Protein AF-A0A1S8CAG4-F1 (afdb_monomer)

Solvent-accessible surface area (backbone atoms only — not comparable to full-atom values): 6469 Å² total; per-residue (Å²): 132,90,80,90,80,87,81,86,76,80,88,77,82,82,73,92,64,83,78,76,73,77,72,77,77,76,76,75,73,89,64,93,66,98,79,68,38,82,43,74,42,68,66,37,49,67,44,60,75,36,22,71,82,74,28,54,36,51,94,82,60,33,84,82,40,30,64,41,60,52,54,54,46,53,52,62,74,39,23,76,84,54,40,40,90,56,69,51,66,74,47,55,86,76,85,133

pLDDT: mean 75.45, std 19.27, range [31.28, 98.06]

Mean predicted aligned error: 15.35 Å

Sequence (96 aa):
MAGAGVVTTVAALATAGGLATATPAQAADTEPASRFTLAVLPDTQFYSRYAESEFERPDRYGDGNNPYAAQTRWLAEHADELRIPFVAHLGESWTR

Secondary structure (DSSP, 8-state):
----------------------PPPPPP-SS-------EEE---HHHHHTIIIII--HHHH-TT--HHHHHHHHHHHTTTTTT-S-EEE-S-----

Foldseek 3Di:
DDDDDDDDDDDDDDDPDDPPPPDPDPDPPPDDDDDADAAEAEACCCLVVCVPPPQCDCVVHRHPRRPVCVVVVVCVVCCVVRVHPDYHYHYDPDDD

Nearest PDB structures (foldseek):
  7n1l-assembly6_I  TM=6.158E-01  e=7.782E+00  Brucella abortus 2308
  7l9p-assembly1_A  TM=3.801E-01  e=5.906E+00  Homo sapiens

Radius of gyration: 27.46 Å; Cα contacts (8 Å, |Δi|>4): 76; chains: 1; bounding box: 68×30×73 Å

Structure (mmCIF, N/CA/C/O backbone):
data_AF-A0A1S8CAG4-F1
#
_entry.id   AF-A0A1S8CAG4-F1
#
loop_
_atom_site.group_PDB
_atom_site.id
_atom_site.type_symbol
_atom_site.label_atom_id
_atom_site.label_alt_id
_atom_site.label_comp_id
_atom_site.label_asym_id
_atom_site.label_entity_id
_atom_site.label_seq_id
_atom_site.pdbx_PDB_ins_code
_atom_site.Cartn_x
_atom_site.Cartn_y
_atom_site.Cartn_z
_atom_site.occupancy
_atom_site.B_iso_or_equiv
_atom_site.auth_seq_id
_atom_site.auth_comp_id
_atom_site.auth_asym_id
_atom_site.auth_atom_id
_atom_site.pdbx_PDB_model_num
ATOM 1 N N . MET A 1 1 ? 55.337 -19.314 55.448 1.00 35.28 1 MET A N 1
ATOM 2 C CA . MET A 1 1 ? 55.099 -20.147 54.252 1.00 35.28 1 MET A CA 1
ATOM 3 C C . MET A 1 1 ? 53.918 -19.563 53.502 1.00 35.28 1 MET A C 1
ATOM 5 O O . MET A 1 1 ? 52.931 -19.320 54.173 1.00 35.28 1 MET A O 1
ATOM 9 N N . ALA A 1 2 ? 54.099 -19.335 52.192 1.00 37.91 2 ALA A N 1
ATOM 10 C CA . ALA A 1 2 ? 53.124 -19.219 51.088 1.00 37.91 2 ALA A CA 1
ATOM 11 C C . ALA A 1 2 ? 51.798 -18.455 51.330 1.00 37.91 2 ALA A C 1
ATOM 13 O O . ALA A 1 2 ? 51.084 -18.709 52.281 1.00 37.91 2 ALA A O 1
ATOM 14 N N . GLY A 1 3 ? 51.334 -17.563 50.461 1.00 31.28 3 GLY A N 1
ATOM 15 C CA . GLY A 1 3 ? 51.718 -17.262 49.089 1.00 31.28 3 GLY A CA 1
ATOM 16 C C . GLY A 1 3 ? 50.635 -16.371 48.470 1.00 31.28 3 GLY A C 1
ATOM 17 O O . GLY A 1 3 ? 49.500 -16.339 48.934 1.00 31.28 3 GLY A O 1
ATOM 18 N N . ALA A 1 4 ? 51.047 -15.602 47.471 1.00 42.66 4 ALA A N 1
ATOM 19 C CA . ALA A 1 4 ? 50.316 -14.529 46.819 1.00 42.66 4 ALA A CA 1
ATOM 20 C C . ALA A 1 4 ? 49.007 -14.950 46.129 1.00 42.66 4 ALA A C 1
ATOM 22 O O . ALA A 1 4 ? 48.887 -16.045 45.589 1.00 42.66 4 ALA A O 1
ATOM 23 N N . GLY A 1 5 ? 48.092 -13.987 46.035 1.00 33.34 5 GLY A N 1
ATOM 24 C CA . GLY A 1 5 ? 46.984 -13.982 45.087 1.00 33.34 5 GLY A CA 1
ATOM 25 C C . GLY A 1 5 ? 46.588 -12.541 44.783 1.00 33.34 5 GLY A C 1
ATOM 26 O O . GLY A 1 5 ? 45.574 -12.060 45.275 1.00 33.34 5 GLY A O 1
ATOM 27 N N . VAL A 1 6 ? 47.428 -11.818 44.038 1.00 44.78 6 VAL A N 1
ATOM 28 C CA . VAL A 1 6 ? 47.058 -10.510 43.480 1.00 44.78 6 VAL A CA 1
ATOM 29 C C . VAL A 1 6 ? 46.065 -10.774 42.353 1.00 44.78 6 VAL A C 1
ATOM 31 O O . VAL A 1 6 ? 46.447 -11.288 41.305 1.00 44.78 6 VAL A O 1
ATOM 34 N N . VAL A 1 7 ? 44.794 -10.441 42.567 1.00 45.03 7 VAL A N 1
ATOM 35 C CA . VAL A 1 7 ? 43.803 -10.376 41.490 1.00 45.03 7 VAL A CA 1
ATOM 36 C C . VAL A 1 7 ? 43.708 -8.920 41.060 1.00 45.03 7 VAL A C 1
ATOM 38 O O . VAL A 1 7 ? 43.070 -8.092 41.705 1.00 45.03 7 VAL A O 1
ATOM 41 N N . THR A 1 8 ? 44.414 -8.598 39.983 1.00 50.47 8 THR A N 1
ATOM 42 C CA . THR A 1 8 ? 44.234 -7.354 39.241 1.00 50.47 8 THR A CA 1
ATOM 43 C C . THR A 1 8 ? 43.075 -7.569 38.275 1.00 50.47 8 THR A C 1
ATOM 45 O O . THR A 1 8 ? 43.225 -8.324 37.318 1.00 50.47 8 THR A O 1
ATOM 48 N N . THR A 1 9 ? 41.941 -6.899 38.487 1.00 52.66 9 THR A N 1
ATOM 49 C CA . THR A 1 9 ? 40.903 -6.811 37.451 1.00 52.66 9 THR A CA 1
ATOM 50 C C . THR A 1 9 ? 40.625 -5.352 37.125 1.00 52.66 9 THR A C 1
ATOM 52 O O . THR A 1 9 ? 40.154 -4.568 37.942 1.00 52.66 9 THR A O 1
ATOM 55 N N . VAL A 1 10 ? 41.025 -5.044 35.897 1.00 45.91 10 VAL A N 1
ATOM 56 C CA . VAL A 1 10 ? 40.929 -3.824 35.099 1.00 45.91 10 VAL A CA 1
ATOM 57 C C . VAL A 1 10 ? 39.631 -3.041 35.338 1.00 45.91 10 VAL A C 1
ATOM 59 O O . VAL A 1 10 ? 38.534 -3.567 35.161 1.00 45.91 10 VAL A O 1
ATOM 62 N N . ALA A 1 11 ? 39.768 -1.756 35.678 1.00 47.75 11 ALA A N 1
ATOM 63 C CA . ALA A 1 11 ? 38.671 -0.795 35.648 1.00 47.75 11 ALA A CA 1
ATOM 64 C C . ALA A 1 11 ? 38.225 -0.590 34.191 1.00 47.75 11 ALA A C 1
ATOM 66 O O . ALA A 1 11 ? 38.950 -0.002 33.387 1.00 47.75 11 ALA A O 1
ATOM 67 N N . ALA A 1 12 ? 37.048 -1.111 33.844 1.00 48.75 12 ALA A N 1
ATOM 68 C CA . ALA A 1 12 ? 36.442 -0.886 32.542 1.00 48.75 12 ALA A CA 1
ATOM 69 C C . ALA A 1 12 ? 35.832 0.523 32.481 1.00 48.75 12 ALA A C 1
ATOM 71 O O . ALA A 1 12 ? 35.069 0.945 33.350 1.00 48.75 12 ALA A O 1
ATOM 72 N N . LEU A 1 13 ? 36.227 1.236 31.433 1.00 42.31 13 LEU A N 1
ATOM 73 C CA . LEU A 1 13 ? 35.874 2.599 31.068 1.00 42.31 13 LEU A CA 1
ATOM 74 C C . LEU A 1 13 ? 34.345 2.754 30.937 1.00 42.31 13 LEU A C 1
ATOM 76 O O . LEU A 1 13 ? 33.724 2.104 30.098 1.00 42.31 13 LEU A O 1
ATOM 80 N N . ALA A 1 14 ? 33.734 3.620 31.748 1.00 47.81 14 ALA A N 1
ATOM 81 C CA . ALA A 1 14 ? 32.313 3.942 31.648 1.00 47.81 14 ALA A CA 1
ATOM 82 C C . ALA A 1 14 ? 32.052 4.791 30.393 1.00 47.81 14 ALA A C 1
ATOM 84 O O . ALA A 1 14 ? 32.252 6.005 30.387 1.00 47.81 14 ALA A O 1
ATOM 85 N N . THR A 1 15 ? 31.599 4.157 29.313 1.00 48.28 15 THR A N 1
ATOM 86 C CA . THR A 1 15 ? 30.967 4.856 28.194 1.00 48.28 15 THR A CA 1
ATOM 87 C C . THR A 1 15 ? 29.634 5.422 28.671 1.00 48.28 15 THR A C 1
ATOM 89 O O . THR A 1 15 ? 28.708 4.667 28.967 1.00 48.28 15 THR A O 1
ATOM 92 N N . ALA A 1 16 ? 29.536 6.748 28.741 1.00 51.34 16 ALA A N 1
ATOM 93 C CA . ALA A 1 16 ? 28.300 7.490 28.966 1.00 51.34 16 ALA A CA 1
ATOM 94 C C . ALA A 1 16 ? 27.352 7.350 27.756 1.00 51.34 16 ALA A C 1
ATOM 96 O O . ALA A 1 16 ? 27.127 8.289 27.003 1.00 51.34 16 ALA A O 1
ATOM 97 N N . GLY A 1 17 ? 26.828 6.147 27.540 1.00 47.91 17 GLY A N 1
ATOM 98 C CA . GLY A 1 17 ? 25.668 5.884 26.702 1.00 47.91 17 GLY A CA 1
ATOM 99 C C . GLY A 1 17 ? 24.545 5.490 27.641 1.00 47.91 17 GLY A C 1
ATOM 100 O O . GLY A 1 17 ? 24.539 4.371 28.146 1.00 47.91 17 GLY A O 1
ATOM 101 N N . GLY A 1 18 ? 23.651 6.431 27.950 1.00 45.75 18 GLY A N 1
ATOM 102 C CA . GLY A 1 18 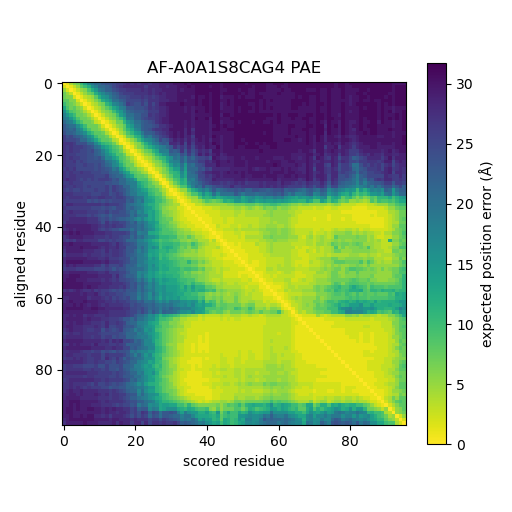? 22.493 6.159 28.791 1.00 45.75 18 GLY A CA 1
ATOM 103 C C . GLY A 1 18 ? 21.710 4.988 28.208 1.00 45.75 18 GLY A C 1
ATOM 104 O O . GLY A 1 18 ? 21.132 5.102 27.130 1.00 45.75 18 GLY A O 1
ATOM 105 N N . LEU A 1 19 ? 21.714 3.858 28.913 1.00 48.59 19 LEU A N 1
ATOM 106 C CA . LEU A 1 19 ? 20.774 2.778 28.671 1.00 48.59 19 LEU A CA 1
ATOM 107 C C . LEU A 1 19 ? 19.393 3.358 28.977 1.00 48.59 19 LEU A C 1
ATOM 109 O O . LEU A 1 19 ? 18.988 3.433 30.135 1.00 48.59 19 LEU A O 1
ATOM 113 N N . ALA A 1 20 ? 18.693 3.828 27.945 1.00 57.09 20 ALA A N 1
ATOM 114 C CA . ALA A 1 20 ? 17.265 4.050 28.032 1.00 57.09 20 ALA A CA 1
ATOM 115 C C . ALA A 1 20 ? 16.656 2.680 28.327 1.00 57.09 20 ALA A C 1
ATOM 117 O O . ALA A 1 20 ? 16.524 1.834 27.443 1.00 57.09 20 ALA A O 1
ATOM 118 N N . THR A 1 21 ? 16.371 2.418 29.599 1.00 57.03 21 THR A N 1
ATOM 119 C CA . THR A 1 21 ? 15.573 1.269 29.997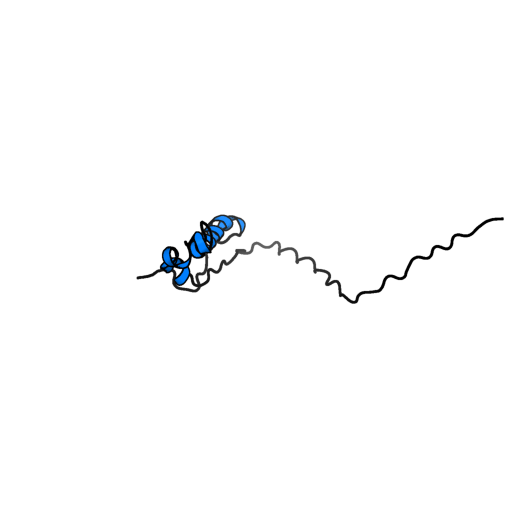 1.00 57.03 21 THR A CA 1
ATOM 120 C C . THR A 1 21 ? 14.234 1.440 29.304 1.00 57.03 21 THR A C 1
ATOM 122 O O . THR A 1 21 ? 13.475 2.344 29.661 1.00 57.03 21 THR A O 1
ATOM 125 N N . ALA A 1 22 ? 13.980 0.633 28.274 1.00 60.88 22 ALA A N 1
ATOM 126 C CA . ALA A 1 22 ? 12.675 0.556 27.647 1.00 60.88 22 ALA A CA 1
ATOM 127 C C . ALA A 1 22 ? 11.655 0.333 28.765 1.00 60.88 22 ALA A C 1
ATOM 129 O O . ALA A 1 22 ? 11.706 -0.675 29.474 1.00 60.88 22 ALA A O 1
ATOM 130 N N . THR A 1 23 ? 10.793 1.322 28.993 1.00 65.06 23 THR A N 1
ATOM 131 C CA . THR A 1 23 ? 9.684 1.173 29.928 1.00 65.06 23 THR A CA 1
ATOM 132 C C . THR A 1 23 ? 8.854 0.002 29.410 1.00 65.06 23 THR A C 1
ATOM 134 O O . THR A 1 23 ? 8.558 -0.014 28.210 1.00 65.06 23 THR A O 1
ATOM 137 N N . PRO A 1 24 ? 8.530 -1.007 30.241 1.00 59.84 24 PRO A N 1
ATOM 138 C CA . PRO A 1 24 ? 7.665 -2.085 29.793 1.00 59.84 24 PRO A CA 1
ATOM 139 C C . PRO A 1 24 ? 6.395 -1.452 29.229 1.00 59.84 24 PRO A C 1
ATOM 141 O O . PRO A 1 24 ? 5.809 -0.573 29.864 1.00 59.84 24 PRO A O 1
ATOM 144 N N . ALA A 1 25 ? 6.027 -1.842 28.007 1.00 66.38 25 ALA A N 1
ATOM 145 C CA . ALA A 1 25 ? 4.793 -1.386 27.393 1.00 66.38 25 ALA A CA 1
ATOM 146 C C . ALA A 1 25 ? 3.655 -1.656 28.382 1.00 66.38 25 ALA A C 1
ATOM 148 O O . ALA A 1 25 ? 3.500 -2.788 28.850 1.00 66.38 25 ALA A O 1
ATOM 149 N N . GLN A 1 26 ? 2.923 -0.602 28.746 1.00 59.78 26 GLN A N 1
ATOM 150 C CA . GLN A 1 26 ? 1.796 -0.696 29.663 1.00 59.78 26 GLN A CA 1
ATOM 151 C C . GLN A 1 26 ? 0.875 -1.809 29.154 1.00 59.78 26 GLN A C 1
ATOM 153 O O . GLN A 1 26 ? 0.479 -1.794 27.984 1.00 59.78 26 GLN A O 1
ATOM 158 N N . ALA A 1 27 ? 0.597 -2.803 30.002 1.00 64.94 27 ALA A N 1
ATOM 159 C CA . ALA A 1 27 ? -0.321 -3.879 29.658 1.00 64.94 27 ALA A CA 1
ATOM 160 C C . ALA A 1 27 ? -1.629 -3.251 29.168 1.00 64.94 27 ALA A C 1
ATOM 162 O O . ALA A 1 27 ? -2.175 -2.374 29.836 1.00 64.94 27 ALA A O 1
ATOM 163 N N . ALA A 1 28 ? -2.073 -3.652 27.975 1.00 66.19 28 ALA A N 1
ATOM 164 C CA . ALA A 1 28 ? -3.272 -3.103 27.364 1.00 66.19 28 ALA A CA 1
ATOM 165 C C . ALA A 1 28 ? -4.446 -3.207 28.347 1.00 66.19 28 ALA A C 1
ATOM 167 O O . ALA A 1 28 ? -4.675 -4.278 28.913 1.00 66.19 28 ALA A O 1
ATOM 168 N N . ASP A 1 29 ? -5.166 -2.097 28.537 1.00 65.06 29 ASP A N 1
ATOM 169 C CA . ASP A 1 29 ? -6.365 -2.045 29.372 1.00 65.06 29 ASP A CA 1
ATOM 170 C C . ASP A 1 29 ? -7.274 -3.239 29.072 1.00 65.06 29 ASP A C 1
ATOM 172 O O . ASP A 1 29 ? -7.590 -3.532 27.913 1.00 65.06 29 ASP A O 1
ATOM 176 N N . THR A 1 30 ? -7.687 -3.937 30.127 1.00 68.06 30 THR A N 1
ATOM 177 C CA . THR A 1 30 ? -8.457 -5.188 30.044 1.00 68.06 30 THR A CA 1
ATOM 178 C C . THR A 1 30 ? -9.904 -4.962 29.598 1.00 68.06 30 THR A C 1
ATOM 180 O O . THR A 1 30 ? -10.630 -5.920 29.341 1.00 68.06 30 THR A O 1
ATOM 183 N N . GLU A 1 31 ? -10.313 -3.699 29.470 1.00 78.44 31 GLU A N 1
ATOM 184 C CA . GLU A 1 31 ? -11.628 -3.313 28.984 1.00 78.44 31 GLU A CA 1
ATOM 185 C C . GLU A 1 31 ? -11.789 -3.597 27.477 1.00 78.44 31 GLU A C 1
ATOM 187 O O . GLU A 1 31 ? -10.850 -3.404 26.679 1.00 78.44 31 GLU A O 1
ATOM 192 N N . PRO A 1 32 ? -12.987 -4.036 27.045 1.00 75.44 32 PRO A N 1
ATOM 193 C CA . PRO A 1 32 ? -13.320 -4.135 25.634 1.00 75.44 32 PRO A CA 1
ATOM 194 C C . PRO A 1 32 ? -13.214 -2.754 24.978 1.00 75.44 32 PRO A C 1
ATOM 196 O O . PRO A 1 32 ? -13.958 -1.833 25.300 1.00 75.44 32 PRO A O 1
ATOM 199 N N . ALA A 1 33 ? -12.297 -2.616 24.025 1.00 78.81 33 ALA A N 1
ATOM 200 C CA . ALA A 1 33 ? -12.158 -1.418 23.209 1.00 78.81 33 ALA A CA 1
ATOM 201 C C . ALA A 1 33 ? -12.048 -1.815 21.737 1.00 78.81 33 ALA A C 1
ATOM 203 O O . ALA A 1 33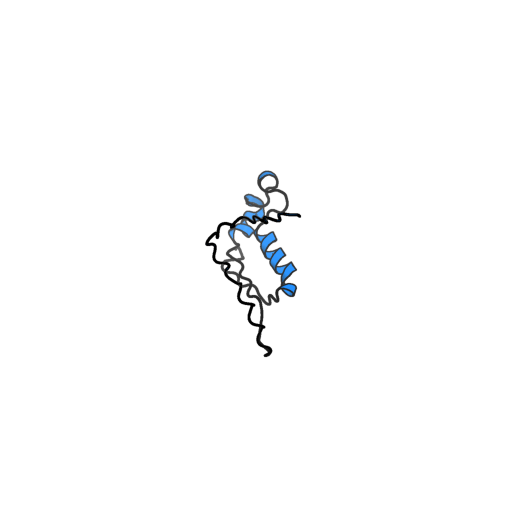 ? -11.440 -2.840 21.408 1.00 78.81 33 ALA A O 1
ATOM 204 N N . SER A 1 34 ? -12.601 -0.986 20.851 1.00 82.75 34 SER A N 1
ATOM 205 C CA . SER A 1 34 ? -12.405 -1.123 19.409 1.00 82.75 34 SER A CA 1
ATOM 206 C C . SER A 1 34 ? -10.947 -0.829 19.075 1.00 82.75 34 SER A C 1
ATOM 208 O O . SER A 1 34 ? -10.516 0.322 19.081 1.00 82.75 34 SER A O 1
ATOM 210 N N . ARG A 1 35 ? -10.178 -1.885 18.811 1.00 87.44 35 ARG A N 1
ATOM 211 C CA . ARG A 1 35 ? -8.760 -1.811 18.452 1.00 87.44 35 ARG A CA 1
ATOM 212 C C . ARG A 1 35 ? -8.594 -2.374 17.052 1.00 87.44 35 ARG A C 1
ATOM 214 O O . ARG A 1 35 ? -8.903 -3.539 16.812 1.00 87.44 35 ARG A O 1
ATOM 221 N N . PHE A 1 36 ? -8.115 -1.541 16.145 1.00 93.56 36 PHE A N 1
ATOM 222 C CA . PHE A 1 36 ? -7.844 -1.914 14.767 1.00 93.56 36 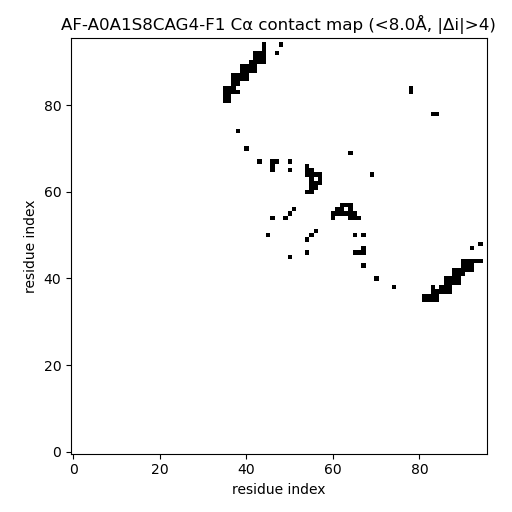PHE A CA 1
ATOM 223 C C . PHE A 1 36 ? -6.643 -1.126 14.250 1.00 93.56 36 PHE A C 1
ATOM 225 O O . PHE A 1 36 ? -6.274 -0.098 14.823 1.00 93.56 36 PHE A O 1
ATOM 232 N N . THR A 1 37 ? -6.053 -1.606 13.163 1.00 96.06 37 THR A N 1
ATOM 233 C CA . THR A 1 37 ? -4.979 -0.905 12.462 1.00 96.06 37 THR A CA 1
ATOM 234 C C . THR A 1 37 ? -5.579 -0.070 11.340 1.00 96.06 37 THR A C 1
ATOM 236 O O . THR A 1 37 ? -6.255 -0.603 10.461 1.00 96.06 37 THR A O 1
ATOM 239 N N . LEU A 1 38 ? -5.327 1.241 11.346 1.00 95.50 38 LEU A N 1
ATOM 240 C CA . LEU A 1 38 ? -5.630 2.098 10.204 1.00 95.50 38 LEU A CA 1
ATOM 241 C C . LEU A 1 38 ? -4.466 2.037 9.214 1.00 95.50 38 LEU A C 1
ATOM 243 O O . LEU A 1 38 ? -3.441 2.688 9.411 1.00 95.50 38 LEU A O 1
ATOM 247 N N . ALA A 1 39 ? -4.629 1.261 8.146 1.00 96.69 39 ALA A N 1
ATOM 248 C CA . ALA A 1 39 ? -3.680 1.274 7.045 1.00 96.69 39 ALA A CA 1
ATOM 249 C C . ALA A 1 39 ? -3.894 2.517 6.175 1.00 96.69 39 ALA A C 1
ATOM 251 O O . ALA A 1 39 ? -5.027 2.880 5.851 1.00 96.69 39 ALA A O 1
ATOM 252 N N . VAL A 1 40 ? -2.794 3.150 5.775 1.00 95.62 40 VAL A N 1
ATOM 253 C CA . VAL A 1 40 ? -2.799 4.339 4.922 1.00 95.62 40 VAL A CA 1
ATOM 254 C C . VAL A 1 40 ? -2.026 4.019 3.649 1.00 95.62 40 VAL A C 1
ATOM 256 O O . VAL A 1 40 ? -0.833 3.728 3.711 1.00 95.62 40 VAL A O 1
ATOM 259 N N . LEU A 1 41 ? -2.707 4.069 2.504 1.00 93.75 41 LEU A N 1
ATOM 260 C CA . LEU A 1 41 ? -2.095 3.901 1.189 1.00 93.75 41 LEU A CA 1
ATOM 261 C C . LEU A 1 41 ? -1.837 5.295 0.588 1.00 93.75 41 LEU A C 1
ATOM 263 O O . LEU A 1 41 ? -2.804 6.036 0.355 1.00 93.75 41 LEU A O 1
ATOM 267 N N . PRO A 1 42 ? -0.571 5.685 0.344 1.00 90.06 42 PRO A N 1
ATOM 268 C CA . PRO A 1 42 ? -0.249 6.965 -0.284 1.00 90.06 42 PRO A CA 1
ATOM 269 C C . PRO A 1 42 ? -0.802 7.019 -1.711 1.00 90.06 42 PRO A C 1
ATOM 271 O O . PRO A 1 42 ? -1.338 6.035 -2.206 1.00 90.06 42 PRO A O 1
ATOM 274 N N . ASP A 1 43 ? -0.687 8.165 -2.376 1.00 88.31 43 ASP A N 1
ATOM 275 C CA . ASP A 1 43 ? -1.067 8.304 -3.782 1.00 88.31 43 ASP A CA 1
ATOM 276 C C . ASP A 1 43 ? -0.437 7.202 -4.658 1.00 88.31 43 ASP A C 1
ATOM 278 O O . ASP A 1 43 ? 0.769 6.946 -4.584 1.00 88.31 43 ASP A O 1
ATOM 282 N N . THR A 1 44 ? -1.269 6.540 -5.468 1.00 87.06 44 THR A N 1
ATOM 283 C CA . THR A 1 44 ? -0.848 5.441 -6.340 1.00 87.06 44 THR A CA 1
ATOM 284 C C . THR A 1 44 ? -1.061 5.691 -7.827 1.00 87.06 44 THR A C 1
ATOM 286 O O . THR A 1 44 ? -0.689 4.836 -8.628 1.00 87.06 44 THR A O 1
ATOM 289 N N . GLN A 1 45 ? -1.563 6.863 -8.224 1.00 82.81 45 GLN A N 1
ATOM 290 C CA . GLN A 1 45 ? -1.938 7.165 -9.608 1.00 82.81 45 GLN A CA 1
ATOM 291 C C . GLN A 1 45 ? -0.802 6.954 -10.613 1.00 82.81 45 GLN A C 1
ATOM 293 O O . GLN A 1 45 ? -1.007 6.434 -11.706 1.00 82.81 45 GLN A O 1
ATOM 298 N N . PHE A 1 46 ? 0.421 7.343 -10.241 1.00 83.81 46 PHE A N 1
ATOM 299 C CA . PHE A 1 46 ? 1.585 7.239 -11.116 1.00 83.81 46 PHE A CA 1
ATOM 300 C C . PHE A 1 46 ? 2.039 5.784 -11.236 1.00 83.81 46 PHE A C 1
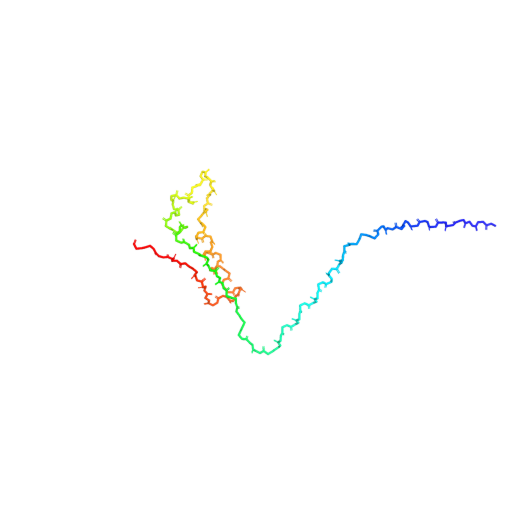ATOM 302 O O . PHE A 1 46 ? 2.353 5.315 -12.328 1.00 83.81 46 PHE A O 1
ATOM 309 N N . TYR A 1 47 ? 2.017 5.065 -10.114 1.00 83.12 47 TYR A N 1
ATOM 310 C CA . TYR A 1 47 ? 2.412 3.666 -10.030 1.00 83.12 47 TYR A CA 1
ATOM 311 C C . TYR A 1 47 ? 1.467 2.748 -10.799 1.00 83.12 47 TYR A C 1
ATOM 313 O O . TYR A 1 47 ? 1.934 1.834 -11.469 1.00 83.12 47 TYR A O 1
ATOM 321 N N . SER A 1 48 ? 0.157 2.990 -10.728 1.00 82.12 48 SER A N 1
ATOM 322 C CA . SER A 1 48 ? -0.839 2.180 -11.429 1.00 82.12 48 SER A CA 1
ATOM 323 C C . SER A 1 48 ? -0.915 2.527 -12.917 1.00 82.12 48 SER A C 1
ATOM 325 O O . SER A 1 48 ? -0.905 1.626 -13.751 1.00 82.12 48 SER A O 1
ATOM 327 N N . ARG A 1 49 ? -0.924 3.819 -13.274 1.00 85.06 49 ARG A N 1
ATOM 328 C CA . ARG A 1 49 ? -1.053 4.273 -14.669 1.00 85.06 49 ARG A CA 1
ATOM 329 C C . ARG A 1 49 ? 0.147 3.917 -15.535 1.00 85.06 49 ARG A C 1
ATOM 331 O O . ARG A 1 49 ? -0.018 3.607 -16.711 1.00 85.06 49 ARG A O 1
ATOM 338 N N . TYR A 1 50 ? 1.345 4.024 -14.973 1.00 86.25 50 TYR A N 1
ATOM 339 C CA . TYR A 1 50 ? 2.592 3.833 -15.704 1.00 86.25 50 TYR A CA 1
ATOM 340 C C . TYR A 1 50 ? 3.319 2.566 -15.259 1.00 86.25 50 TYR A C 1
ATOM 342 O O . TYR A 1 50 ? 4.530 2.473 -15.427 1.00 86.25 50 TYR A O 1
ATOM 350 N N . ALA A 1 51 ? 2.597 1.593 -14.692 1.00 86.12 51 ALA A N 1
ATOM 351 C CA . ALA A 1 51 ? 3.150 0.315 -14.253 1.00 86.12 51 ALA A CA 1
ATOM 352 C C . ALA A 1 51 ? 3.998 -0.338 -15.352 1.00 86.12 51 ALA A C 1
ATOM 354 O O . ALA A 1 51 ? 5.209 -0.474 -15.192 1.00 86.12 51 ALA A O 1
ATOM 355 N N . GLU A 1 52 ? 3.383 -0.644 -16.494 1.00 85.38 52 GLU A N 1
ATOM 356 C CA . GLU A 1 52 ? 4.043 -1.307 -17.624 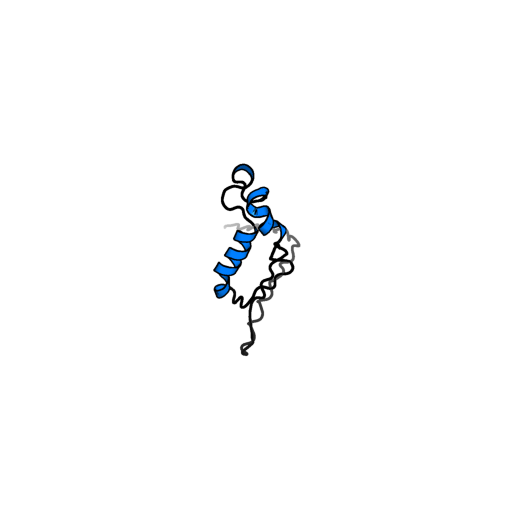1.00 85.38 52 GLU A CA 1
ATOM 357 C C . GLU A 1 52 ? 5.209 -0.485 -18.181 1.00 85.38 52 GLU A C 1
ATOM 359 O O . GLU A 1 52 ? 6.293 -1.002 -18.450 1.00 85.38 52 GLU A O 1
ATOM 364 N N 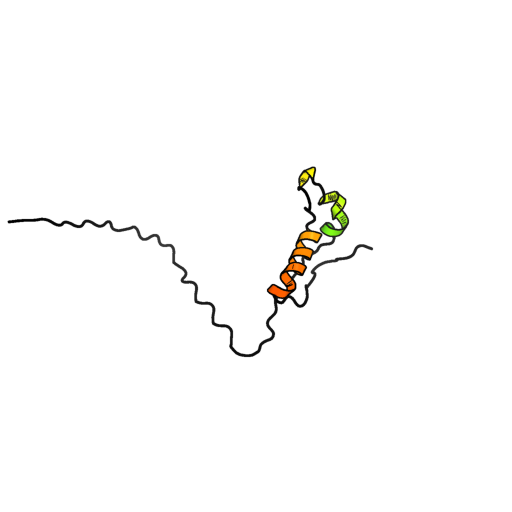. SER A 1 53 ? 4.999 0.824 -18.350 1.00 85.69 53 SER A N 1
ATOM 365 C CA . SER A 1 53 ? 5.990 1.679 -18.986 1.00 85.69 53 SER A CA 1
ATOM 366 C C . SER A 1 53 ? 7.129 2.053 -18.055 1.00 85.69 53 SER A C 1
ATOM 368 O O . SER A 1 53 ? 8.227 2.224 -18.538 1.00 85.69 53 SER A O 1
ATOM 370 N N . GLU A 1 54 ? 6.942 2.199 -16.750 1.00 84.50 54 GLU A N 1
ATOM 371 C CA . GLU A 1 54 ? 7.970 2.767 -15.866 1.00 84.50 54 GLU A CA 1
ATOM 372 C C . GLU A 1 54 ? 8.469 1.797 -14.797 1.00 84.50 54 GLU A C 1
ATOM 374 O O . GLU A 1 54 ? 9.594 1.969 -14.337 1.00 84.50 54 GLU A O 1
ATOM 379 N N . PHE A 1 55 ? 7.702 0.765 -14.433 1.00 84.38 55 PHE A N 1
ATOM 380 C CA . PHE A 1 55 ? 7.985 -0.055 -13.249 1.00 84.38 55 PHE A CA 1
ATOM 381 C C . PHE A 1 55 ? 8.128 -1.552 -13.536 1.00 84.38 55 PHE A C 1
ATOM 383 O O . PHE A 1 55 ? 8.969 -2.213 -12.930 1.00 84.38 55 PHE A O 1
ATOM 390 N N . GLU A 1 56 ? 7.401 -2.084 -14.513 1.00 86.69 56 GLU A N 1
ATOM 391 C CA . GLU A 1 56 ? 7.490 -3.475 -14.968 1.00 86.69 56 GLU A CA 1
ATOM 392 C C . GLU A 1 56 ? 8.568 -3.617 -16.049 1.00 86.69 56 GLU A C 1
ATOM 394 O O . GLU A 1 56 ? 8.333 -4.107 -17.151 1.00 86.69 56 GLU A O 1
ATOM 399 N N . ARG A 1 57 ? 9.778 -3.148 -15.726 1.00 84.31 57 ARG A N 1
ATOM 400 C CA . ARG A 1 57 ? 10.960 -3.232 -16.589 1.00 84.31 57 ARG A CA 1
ATOM 401 C C . ARG A 1 57 ? 11.973 -4.216 -15.995 1.00 84.31 57 ARG A C 1
ATOM 403 O O . ARG A 1 57 ? 12.795 -3.793 -15.174 1.00 84.31 57 ARG A O 1
ATOM 410 N N . PRO A 1 58 ? 11.942 -5.511 -16.373 1.00 83.50 58 PRO A N 1
ATOM 411 C CA . PRO A 1 58 ? 12.821 -6.531 -15.798 1.00 83.50 58 PRO A CA 1
ATOM 412 C C . PRO A 1 58 ? 14.309 -6.221 -15.963 1.00 83.50 58 PRO A C 1
ATOM 414 O O . PRO A 1 58 ? 15.113 -6.535 -15.091 1.00 83.50 58 PRO A O 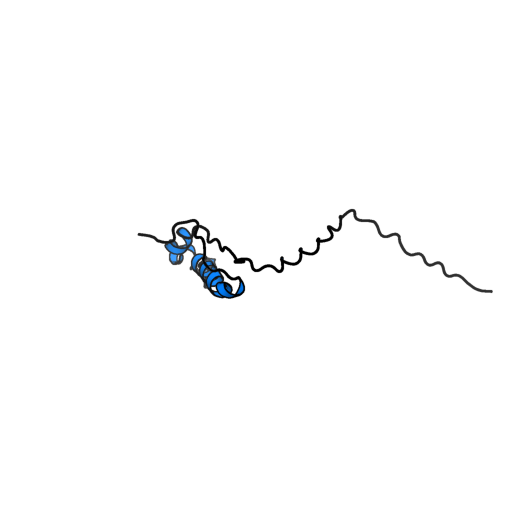1
ATOM 417 N N . ASP A 1 59 ? 14.674 -5.542 -17.051 1.00 87.19 59 ASP A N 1
ATOM 418 C CA . ASP A 1 59 ? 16.033 -5.090 -17.352 1.00 87.19 59 ASP A CA 1
ATOM 419 C C . ASP A 1 59 ? 16.558 -4.037 -16.366 1.00 87.19 59 ASP A C 1
ATOM 421 O O . ASP A 1 59 ? 17.767 -3.923 -16.161 1.00 87.19 59 ASP A O 1
ATOM 425 N N . ARG A 1 60 ? 15.657 -3.270 -15.746 1.00 83.19 60 ARG A N 1
ATOM 426 C CA . ARG A 1 60 ? 16.000 -2.156 -14.857 1.00 83.19 60 ARG A CA 1
ATOM 427 C C . ARG A 1 60 ? 15.742 -2.462 -13.390 1.00 83.19 60 ARG A C 1
ATOM 429 O O . ARG A 1 60 ? 16.482 -1.986 -12.533 1.00 83.19 60 ARG A O 1
ATOM 436 N N . TYR A 1 61 ? 14.692 -3.224 -13.114 1.00 80.56 61 TYR A N 1
ATOM 437 C CA . TYR A 1 61 ? 14.169 -3.412 -11.768 1.00 80.56 61 TYR A CA 1
ATOM 438 C C . TYR A 1 61 ? 13.919 -4.876 -11.381 1.00 80.56 61 TYR A C 1
ATOM 440 O O . TYR A 1 61 ? 13.524 -5.138 -10.247 1.00 80.56 61 TYR A O 1
ATOM 448 N N . GLY A 1 62 ? 14.175 -5.828 -12.283 1.00 77.94 62 GLY A N 1
ATOM 449 C CA . GLY A 1 62 ? 13.846 -7.236 -12.075 1.00 77.94 62 GLY A CA 1
ATOM 450 C C . GLY A 1 62 ? 12.352 -7.540 -12.222 1.00 77.94 62 GLY A C 1
ATOM 451 O O . GLY A 1 62 ? 11.528 -6.659 -12.479 1.00 77.94 62 GLY A O 1
ATOM 452 N N . ASP A 1 63 ? 12.008 -8.819 -12.093 1.00 76.69 63 ASP A N 1
ATOM 453 C CA . ASP A 1 63 ? 10.632 -9.287 -12.250 1.00 76.69 63 ASP A CA 1
ATOM 454 C C . ASP A 1 63 ? 9.741 -8.830 -11.084 1.00 76.69 63 ASP A C 1
ATOM 456 O O . ASP A 1 63 ? 10.131 -8.885 -9.918 1.00 76.69 63 ASP A O 1
ATOM 460 N N . GLY A 1 64 ? 8.508 -8.417 -11.395 1.00 68.25 64 GLY A N 1
ATOM 461 C CA . GLY A 1 64 ? 7.488 -8.118 -10.384 1.00 68.25 64 GLY A CA 1
ATOM 462 C C . GLY A 1 64 ? 7.640 -6.776 -9.660 1.00 68.25 64 GLY A C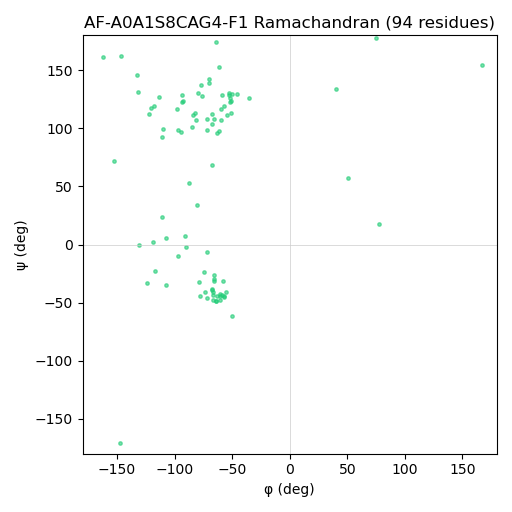 1
ATOM 463 O O . GLY A 1 64 ? 7.011 -6.579 -8.623 1.00 68.25 64 GLY A O 1
ATOM 464 N N . ASN A 1 65 ? 8.422 -5.831 -10.190 1.00 77.56 65 ASN A N 1
ATOM 465 C CA . ASN A 1 65 ? 8.690 -4.549 -9.531 1.00 77.56 65 ASN A CA 1
ATOM 466 C C . ASN A 1 65 ? 7.579 -3.488 -9.696 1.00 77.56 65 ASN A C 1
ATOM 468 O O . ASN A 1 65 ? 7.859 -2.294 -9.762 1.00 77.56 65 ASN A O 1
ATOM 472 N N . ASN A 1 66 ? 6.310 -3.895 -9.754 1.00 87.94 66 ASN A N 1
ATOM 473 C CA . ASN A 1 66 ? 5.184 -2.964 -9.765 1.00 87.94 66 ASN A CA 1
ATOM 474 C C . ASN A 1 66 ? 4.879 -2.511 -8.318 1.00 87.94 66 ASN A C 1
ATOM 476 O O . ASN A 1 66 ? 4.329 -3.296 -7.537 1.00 87.94 66 ASN A O 1
ATOM 480 N N . PRO A 1 67 ? 5.202 -1.259 -7.929 1.00 87.44 67 PRO A N 1
ATOM 481 C CA . PRO A 1 67 ? 5.036 -0.801 -6.551 1.00 87.44 67 PRO A CA 1
ATOM 482 C C . PRO A 1 67 ? 3.567 -0.735 -6.125 1.00 87.44 67 PRO A C 1
ATOM 484 O O . PRO A 1 67 ? 3.267 -0.990 -4.960 1.00 87.44 67 PRO A O 1
ATOM 487 N N . TYR A 1 68 ? 2.644 -0.452 -7.051 1.00 89.62 68 TYR A N 1
ATOM 488 C CA . TYR A 1 68 ? 1.212 -0.485 -6.761 1.00 89.62 68 TYR A CA 1
ATOM 489 C C . TYR A 1 68 ? 0.757 -1.904 -6.409 1.00 89.62 68 TYR A C 1
ATOM 491 O O . TYR A 1 68 ? 0.117 -2.115 -5.375 1.00 89.62 68 TYR A O 1
ATOM 499 N N . ALA A 1 69 ? 1.137 -2.889 -7.228 1.00 89.81 69 ALA A N 1
ATOM 500 C CA . ALA A 1 69 ? 0.798 -4.287 -6.988 1.00 89.81 69 ALA A CA 1
ATOM 501 C C . ALA A 1 69 ? 1.423 -4.802 -5.684 1.00 89.81 69 ALA A C 1
ATOM 503 O O . ALA A 1 69 ? 0.736 -5.433 -4.888 1.00 89.81 69 ALA A O 1
ATOM 504 N N . ALA A 1 70 ? 2.694 -4.486 -5.423 1.00 90.50 70 ALA A N 1
ATOM 505 C CA . ALA A 1 70 ? 3.382 -4.907 -4.205 1.00 90.50 70 ALA A CA 1
ATOM 506 C C . ALA A 1 70 ? 2.706 -4.360 -2.935 1.00 90.50 70 ALA A C 1
ATOM 508 O O . ALA A 1 70 ? 2.436 -5.117 -2.003 1.00 90.50 70 ALA A O 1
ATOM 509 N N . GLN A 1 71 ? 2.387 -3.062 -2.904 1.00 91.94 71 GLN A N 1
ATOM 510 C CA . GLN A 1 71 ? 1.771 -2.420 -1.738 1.00 91.94 71 GLN A CA 1
ATOM 511 C C . GLN A 1 71 ? 0.353 -2.938 -1.477 1.00 91.94 71 GLN A C 1
ATOM 513 O O . GLN A 1 71 ? 0.016 -3.291 -0.347 1.00 91.94 71 GLN A O 1
ATOM 518 N N . THR A 1 72 ? -0.478 -3.010 -2.519 1.00 93.25 72 THR A N 1
ATOM 519 C CA . THR A 1 72 ? -1.870 -3.471 -2.389 1.00 93.25 72 THR A CA 1
ATOM 520 C C . THR A 1 72 ? -1.949 -4.953 -2.039 1.00 93.25 72 THR A C 1
ATOM 522 O O . THR A 1 72 ? -2.759 -5.338 -1.196 1.00 93.25 72 THR A O 1
ATOM 525 N N . ARG A 1 73 ? -1.064 -5.776 -2.611 1.00 94.56 73 ARG A N 1
ATOM 526 C CA . ARG A 1 73 ? -0.949 -7.196 -2.281 1.00 94.56 73 ARG A CA 1
ATOM 527 C C . ARG A 1 73 ? -0.527 -7.411 -0.835 1.00 94.56 73 ARG A C 1
ATOM 529 O O . ARG A 1 73 ? -1.184 -8.174 -0.139 1.00 94.56 73 ARG A O 1
ATOM 536 N N . TRP A 1 74 ? 0.513 -6.720 -0.369 1.00 95.19 74 TRP A N 1
ATOM 537 C CA . TRP A 1 74 ? 0.970 -6.853 1.014 1.00 95.19 74 TRP A CA 1
ATOM 538 C C . TRP A 1 74 ? -0.140 -6.491 2.008 1.00 95.19 74 TRP A C 1
ATOM 540 O O . TRP A 1 74 ? -0.375 -7.231 2.962 1.00 95.19 74 TRP A O 1
ATOM 550 N N . LEU A 1 75 ? -0.871 -5.398 1.749 1.00 96.56 75 LEU A N 1
ATOM 551 C CA . LEU A 1 75 ? -2.012 -4.993 2.573 1.00 96.56 75 LEU A CA 1
ATOM 552 C C . LEU A 1 75 ? -3.114 -6.056 2.595 1.00 96.56 75 LEU A C 1
ATOM 554 O O . LEU A 1 75 ? -3.658 -6.331 3.659 1.00 96.56 75 LEU A O 1
ATOM 558 N N . ALA A 1 76 ? -3.431 -6.658 1.446 1.00 96.31 76 ALA A N 1
ATOM 559 C CA . ALA A 1 76 ? -4.431 -7.718 1.361 1.00 96.31 76 ALA A CA 1
ATOM 560 C C . ALA A 1 76 ? -3.989 -8.991 2.101 1.00 96.31 76 ALA A C 1
ATOM 562 O O . ALA A 1 76 ? -4.779 -9.579 2.833 1.00 96.31 76 ALA A O 1
ATOM 563 N N . GLU A 1 77 ? -2.726 -9.393 1.949 1.00 98.06 77 GLU A N 1
ATOM 564 C CA . GLU A 1 77 ? -2.168 -10.598 2.577 1.00 98.06 77 GLU A CA 1
ATOM 565 C C . GLU A 1 77 ? -2.100 -10.494 4.110 1.00 98.06 77 GLU A C 1
ATOM 567 O O . GLU A 1 77 ? -2.248 -11.506 4.788 1.00 98.06 77 GLU A O 1
ATOM 572 N N . HIS A 1 78 ? -1.934 -9.288 4.665 1.00 97.88 78 HIS A N 1
ATOM 573 C CA . HIS A 1 78 ? -1.790 -9.067 6.113 1.00 97.88 78 HIS A CA 1
ATOM 574 C C . HIS A 1 78 ? -3.024 -8.424 6.763 1.00 97.88 78 HIS A C 1
ATOM 576 O O . HIS A 1 78 ? -2.986 -8.080 7.947 1.00 97.88 78 HIS A O 1
ATOM 582 N N . ALA A 1 79 ? -4.122 -8.244 6.020 1.00 97.56 79 ALA A N 1
ATOM 583 C CA . ALA A 1 79 ? -5.314 -7.556 6.514 1.00 97.56 79 ALA A CA 1
ATOM 584 C C . ALA A 1 79 ? -5.874 -8.205 7.792 1.00 97.56 79 ALA A C 1
ATOM 586 O O . ALA A 1 79 ? -6.160 -7.506 8.768 1.00 97.56 79 ALA A O 1
ATOM 587 N N . ASP A 1 80 ? -5.962 -9.537 7.808 1.00 96.75 80 ASP A N 1
ATOM 588 C CA . ASP A 1 80 ? -6.481 -10.300 8.945 1.00 96.75 80 ASP A CA 1
ATOM 589 C C . ASP A 1 80 ? -5.510 -10.293 10.132 1.00 96.75 80 ASP A C 1
ATOM 591 O O . ASP A 1 80 ? -5.915 -10.021 11.265 1.00 96.75 80 ASP A O 1
ATOM 595 N N . GLU A 1 81 ? -4.219 -10.533 9.874 1.00 97.19 81 GLU A N 1
ATOM 596 C CA . GLU A 1 81 ? -3.163 -10.535 10.896 1.00 97.19 81 GLU A CA 1
ATOM 597 C C . GLU A 1 81 ? -3.110 -9.197 11.646 1.00 97.19 81 GLU A C 1
ATOM 599 O O . GLU A 1 81 ? -3.044 -9.155 12.877 1.00 97.19 81 GLU A O 1
ATOM 604 N N . LEU A 1 82 ? -3.195 -8.093 10.902 1.00 96.38 82 LEU A N 1
ATOM 605 C CA . LEU A 1 82 ? -3.062 -6.742 11.437 1.00 96.38 82 LEU A CA 1
ATOM 606 C C . LEU A 1 82 ? -4.392 -6.130 11.885 1.00 96.38 82 LEU A C 1
ATOM 608 O O . LEU A 1 82 ? -4.394 -5.013 12.409 1.00 96.38 82 LEU A O 1
ATOM 612 N N . ARG A 1 83 ? -5.519 -6.832 11.715 1.00 95.81 83 ARG A N 1
ATOM 613 C CA . ARG A 1 83 ? -6.873 -6.301 11.947 1.00 95.81 83 ARG A CA 1
ATOM 614 C C . ARG A 1 83 ? -7.079 -4.970 11.218 1.00 95.81 83 ARG A C 1
ATOM 616 O O . ARG A 1 83 ? -7.360 -3.951 11.856 1.00 95.81 83 ARG A O 1
ATOM 623 N N . ILE A 1 84 ? -6.896 -4.975 9.899 1.00 97.19 84 ILE A N 1
ATOM 624 C CA . ILE A 1 84 ? -7.122 -3.824 9.015 1.00 97.19 84 ILE A CA 1
ATOM 625 C C . ILE A 1 84 ? -8.542 -3.928 8.435 1.00 97.19 84 ILE A C 1
ATOM 627 O O . ILE A 1 84 ? -8.748 -4.628 7.447 1.00 97.19 84 ILE A O 1
ATOM 631 N N . PRO A 1 85 ? -9.547 -3.245 9.013 1.00 95.00 85 PRO A N 1
ATOM 632 C CA . PRO A 1 85 ? -10.919 -3.300 8.509 1.00 95.00 85 PRO A CA 1
ATOM 633 C C . PRO A 1 85 ? -11.114 -2.491 7.221 1.00 95.00 85 PRO A C 1
ATOM 635 O O . PRO A 1 85 ? -12.063 -2.730 6.480 1.00 95.00 85 PRO A O 1
ATOM 638 N N . PHE A 1 86 ? -10.256 -1.500 6.975 1.00 95.00 86 PHE A N 1
ATOM 639 C CA . PHE A 1 86 ? -10.262 -0.671 5.775 1.00 95.00 86 PHE A CA 1
ATOM 640 C C . PHE A 1 86 ? -8.915 0.039 5.607 1.00 95.00 86 PHE A C 1
ATOM 642 O O . PHE A 1 86 ? -8.146 0.193 6.559 1.00 95.00 86 PHE A O 1
ATOM 649 N N . VAL A 1 87 ? -8.659 0.502 4.385 1.00 96.12 87 VAL A N 1
ATOM 650 C CA . VAL A 1 87 ? -7.462 1.261 4.013 1.00 96.12 87 VAL A CA 1
ATOM 651 C C . VAL A 1 87 ? -7.881 2.680 3.640 1.00 96.12 87 VAL A C 1
ATOM 653 O O . VAL A 1 87 ? -8.750 2.869 2.788 1.00 96.12 87 VAL A O 1
ATOM 656 N N . ALA A 1 88 ? -7.263 3.685 4.257 1.00 95.19 88 ALA A N 1
ATOM 657 C CA . ALA A 1 88 ? -7.410 5.073 3.840 1.00 95.19 88 ALA A CA 1
ATOM 658 C C . ALA A 1 88 ? -6.455 5.355 2.676 1.00 95.19 88 ALA A C 1
ATOM 660 O O . ALA A 1 88 ? -5.238 5.344 2.853 1.00 95.19 88 ALA A O 1
ATOM 661 N N . HIS A 1 89 ? -6.995 5.613 1.488 1.00 91.06 89 HIS A N 1
ATOM 662 C CA . HIS A 1 89 ? -6.190 6.016 0.343 1.00 91.06 89 HIS A CA 1
ATOM 663 C C . HIS A 1 89 ? -6.113 7.544 0.257 1.00 91.06 89 HIS A C 1
ATOM 665 O O . HIS A 1 89 ? -7.142 8.216 0.236 1.00 91.06 89 HIS A O 1
ATOM 671 N N . LEU A 1 90 ? -4.895 8.091 0.246 1.00 87.06 90 LEU A N 1
ATOM 672 C CA . LEU A 1 90 ? -4.649 9.539 0.304 1.00 87.06 90 LEU A CA 1
ATOM 673 C C . LEU A 1 90 ? -4.560 10.227 -1.067 1.00 87.06 90 LEU A C 1
ATOM 675 O O . LEU A 1 90 ? -4.213 11.403 -1.129 1.00 87.06 90 LEU A O 1
ATOM 679 N N . GLY A 1 91 ? -4.847 9.513 -2.153 1.00 78.00 91 GLY A N 1
ATOM 680 C CA . GLY A 1 91 ? -4.770 10.041 -3.510 1.00 78.00 91 GLY A CA 1
ATOM 681 C C . GLY A 1 91 ? -5.817 9.418 -4.421 1.00 78.00 91 GLY A C 1
ATOM 682 O O . GLY A 1 91 ? -6.725 8.714 -3.977 1.00 78.00 91 GLY A O 1
ATOM 683 N N . GLU A 1 92 ? -5.696 9.696 -5.709 1.00 78.06 92 GLU A N 1
ATOM 684 C CA . GLU A 1 92 ? -6.555 9.101 -6.722 1.00 78.06 92 GLU A CA 1
ATOM 685 C C . GLU A 1 92 ? -6.087 7.677 -7.066 1.00 78.06 92 GLU A C 1
ATOM 687 O O . GLU A 1 92 ? -4.918 7.418 -7.347 1.00 78.06 92 GLU A O 1
ATOM 692 N N . SER A 1 93 ? -7.027 6.734 -7.048 1.00 63.41 93 SER A N 1
ATOM 693 C CA . SER A 1 93 ? -6.789 5.341 -7.441 1.00 63.41 93 SER A CA 1
ATOM 694 C C . SER A 1 93 ? -7.198 5.036 -8.878 1.00 63.41 93 SER A C 1
ATOM 696 O O . SER A 1 93 ? -6.918 3.937 -9.354 1.00 63.41 93 SER A O 1
ATOM 698 N N . TRP A 1 94 ? -7.895 5.952 -9.563 1.00 52.78 94 TRP A N 1
ATOM 699 C CA . TRP A 1 94 ? -8.521 5.668 -10.856 1.00 52.78 94 TRP A CA 1
ATOM 700 C C . TRP A 1 94 ? -8.215 6.729 -11.913 1.00 52.78 94 TRP A C 1
ATOM 702 O O . TRP A 1 94 ? -8.394 7.925 -11.692 1.00 52.78 94 TRP A O 1
ATOM 712 N N . THR A 1 95 ? -7.805 6.265 -13.090 1.00 55.06 95 THR A N 1
ATOM 713 C CA . THR A 1 95 ? -7.624 7.063 -14.306 1.00 55.06 95 THR A CA 1
ATOM 714 C C . THR A 1 95 ? -8.896 7.018 -15.153 1.00 55.06 95 THR A C 1
ATOM 716 O O . THR A 1 95 ? -9.368 5.922 -15.446 1.00 55.06 95 THR A O 1
ATOM 719 N N . ARG A 1 96 ? -9.429 8.180 -15.562 1.00 53.78 96 ARG A N 1
ATOM 720 C CA . ARG A 1 96 ? -10.463 8.271 -16.614 1.00 53.78 96 ARG A CA 1
ATOM 721 C C . ARG A 1 96 ? -9.947 7.849 -17.980 1.00 53.78 96 ARG A C 1
ATOM 723 O O . ARG A 1 96 ? -8.772 8.167 -18.269 1.00 53.78 96 ARG A O 1
#